Protein AF-A0A3D4P6A0-F1 (afdb_monomer)

Sequence (165 aa):
MKKMASGDFKACIFIQSHLISISEKEIENVTPLEIRNHLDSCPGCALLMQRFARAWKSVPQQEETRPTPSFFPILIKRIEAYEEKNSGWIGILASVWRILRPAALAVIFLGGIFTGNEMGKKGNIPPGPEQSFTDRFLDSFENIPRGSVADFYINRQNSKKEDLE

Structure (mmCIF, N/CA/C/O backbone):
data_AF-A0A3D4P6A0-F1
#
_entry.id   AF-A0A3D4P6A0-F1
#
loop_
_atom_site.group_PDB
_atom_site.id
_atom_site.type_symbol
_atom_site.label_atom_id
_atom_site.label_alt_id
_atom_site.label_comp_id
_atom_site.label_asym_id
_atom_site.label_entity_id
_atom_site.label_seq_id
_atom_site.pdbx_PDB_ins_code
_atom_site.Cartn_x
_atom_site.Cartn_y
_atom_site.Cartn_z
_atom_site.occupancy
_atom_site.B_iso_or_equiv
_atom_site.auth_seq_id
_atom_site.auth_comp_id
_atom_site.auth_asym_id
_atom_site.auth_atom_id
_atom_site.pdbx_PDB_model_num
ATOM 1 N N . MET A 1 1 ? -36.244 0.782 21.441 1.00 39.19 1 MET A N 1
ATOM 2 C CA . MET A 1 1 ? -35.365 1.162 20.309 1.00 39.19 1 MET A CA 1
ATOM 3 C C . MET A 1 1 ? -35.060 2.650 20.435 1.00 39.19 1 MET A C 1
ATOM 5 O O . MET A 1 1 ? -35.975 3.454 20.322 1.00 39.19 1 MET A O 1
ATOM 9 N N . LYS A 1 2 ? -33.827 3.019 20.805 1.00 47.66 2 LYS A N 1
ATOM 10 C CA . LYS A 1 2 ? -33.422 4.419 21.032 1.00 47.66 2 LYS A CA 1
ATOM 11 C C . LYS A 1 2 ? -33.139 5.059 19.665 1.00 47.66 2 LYS A C 1
ATOM 13 O O . LYS A 1 2 ? -32.294 4.548 18.938 1.00 47.66 2 LYS A O 1
ATOM 18 N N . LYS A 1 3 ? -33.869 6.119 19.297 1.00 44.81 3 LYS A N 1
ATOM 19 C CA . LYS A 1 3 ? -33.593 6.915 18.087 1.00 44.81 3 LYS A CA 1
ATOM 20 C C . LYS A 1 3 ? -32.205 7.548 18.241 1.00 44.81 3 LYS A C 1
ATOM 22 O O . LYS A 1 3 ? -32.030 8.390 19.114 1.00 44.81 3 LYS A O 1
ATOM 27 N N . MET A 1 4 ? -31.234 7.106 17.445 1.00 50.56 4 MET A N 1
ATOM 28 C CA . MET A 1 4 ? -29.910 7.731 17.369 1.00 50.56 4 MET A CA 1
ATOM 29 C C . MET A 1 4 ? -30.000 9.004 16.525 1.00 50.56 4 MET A C 1
ATOM 31 O O . MET A 1 4 ? -30.658 9.013 15.482 1.00 50.56 4 MET A O 1
ATOM 35 N N . ALA A 1 5 ? -29.366 10.080 16.988 1.00 57.91 5 ALA A N 1
ATOM 36 C CA . ALA A 1 5 ? -29.237 11.306 16.217 1.00 57.91 5 ALA A CA 1
ATOM 37 C C . ALA A 1 5 ? -28.375 11.044 14.968 1.00 57.91 5 ALA A C 1
ATOM 39 O O . ALA A 1 5 ? -27.455 10.230 14.991 1.00 57.91 5 ALA A O 1
ATOM 40 N N . SER A 1 6 ? -28.663 11.742 13.867 1.00 55.28 6 SER A N 1
ATOM 41 C CA . SER A 1 6 ? -27.999 11.567 12.559 1.00 55.28 6 SER A CA 1
ATOM 42 C C . SER A 1 6 ? -26.456 11.645 12.615 1.00 55.28 6 SER A C 1
ATOM 44 O O . SER A 1 6 ? -25.770 10.963 11.853 1.00 55.28 6 SER A O 1
ATOM 46 N N . GLY A 1 7 ? -25.898 12.416 13.559 1.00 60.62 7 GLY A N 1
ATOM 47 C CA . GLY A 1 7 ? -24.451 12.494 13.807 1.00 60.62 7 GLY A CA 1
ATOM 48 C C . GLY A 1 7 ? -23.849 11.233 14.440 1.00 60.62 7 GLY A C 1
ATOM 49 O O . GLY A 1 7 ? -22.774 10.799 14.027 1.00 60.62 7 GLY A O 1
ATOM 50 N N . ASP A 1 8 ? -24.569 10.586 15.360 1.00 70.06 8 ASP A N 1
ATOM 51 C CA . ASP A 1 8 ? -24.097 9.378 16.051 1.00 70.06 8 ASP A CA 1
ATOM 52 C C . ASP A 1 8 ? -23.982 8.194 15.092 1.00 70.06 8 ASP A C 1
ATOM 54 O O . ASP A 1 8 ? -23.082 7.368 15.215 1.00 70.06 8 ASP A O 1
ATOM 58 N N . PHE A 1 9 ? -24.861 8.132 14.090 1.00 82.44 9 PHE A N 1
ATOM 59 C CA . PHE A 1 9 ? -24.841 7.067 13.093 1.00 82.44 9 PHE A CA 1
ATOM 60 C C . PHE A 1 9 ? -23.583 7.110 12.214 1.00 82.44 9 PHE A C 1
ATOM 62 O O . PHE A 1 9 ? -22.958 6.074 11.983 1.00 82.44 9 PHE A O 1
ATOM 69 N N . LYS A 1 10 ? -23.164 8.303 11.769 1.00 86.12 10 LYS A N 1
ATOM 70 C CA . LYS A 1 10 ? -21.923 8.465 10.991 1.00 86.12 10 LYS A CA 1
ATOM 71 C C . LYS A 1 10 ? -20.691 8.098 11.817 1.00 86.12 10 LYS A C 1
ATOM 73 O O . LYS A 1 10 ? -19.818 7.400 11.311 1.00 86.12 10 LYS A O 1
ATOM 78 N N . ALA A 1 11 ? -20.650 8.508 13.085 1.00 86.81 11 ALA A N 1
ATOM 79 C CA . ALA A 1 11 ? -19.562 8.164 13.997 1.00 86.81 11 ALA A CA 1
ATOM 80 C C . ALA A 1 11 ? -19.496 6.650 14.283 1.00 86.81 11 ALA A C 1
ATOM 82 O O . ALA A 1 11 ? -18.410 6.074 14.284 1.00 86.81 11 ALA A O 1
ATOM 83 N N . CYS A 1 12 ? -20.645 5.977 14.418 1.00 92.06 12 CYS A N 1
ATOM 84 C CA . CYS A 1 12 ? -20.701 4.518 14.532 1.00 92.06 12 CYS A CA 1
ATOM 85 C C . CYS A 1 12 ? -20.104 3.825 13.300 1.00 92.06 12 CYS A C 1
ATOM 87 O O . CYS A 1 12 ? -19.266 2.936 13.446 1.00 92.06 12 CYS A O 1
ATOM 89 N N . ILE A 1 13 ? -20.509 4.233 12.091 1.00 92.50 13 ILE A N 1
ATOM 90 C CA . ILE A 1 13 ? -19.970 3.675 10.839 1.00 92.50 13 ILE A CA 1
ATOM 91 C C . ILE A 1 13 ? -18.463 3.917 10.753 1.00 92.50 13 ILE A C 1
ATOM 93 O O . ILE A 1 13 ? -17.712 3.014 10.380 1.00 92.50 13 ILE A O 1
ATOM 97 N N . PHE A 1 14 ? -18.015 5.118 11.120 1.00 92.44 14 PHE A N 1
ATOM 98 C CA . PHE A 1 14 ? -16.603 5.473 11.108 1.00 92.44 14 PHE A CA 1
ATOM 99 C C . PHE A 1 14 ? -15.783 4.539 12.005 1.00 92.44 14 PHE A C 1
ATOM 101 O O . PHE A 1 14 ? -14.842 3.912 11.526 1.00 92.44 14 PHE A O 1
ATOM 108 N N . ILE A 1 15 ? -16.183 4.359 13.268 1.00 91.88 15 ILE A N 1
ATOM 109 C CA . ILE A 1 15 ? -15.464 3.470 14.193 1.00 91.88 15 ILE A CA 1
ATOM 110 C C . ILE A 1 15 ? -15.466 2.029 13.693 1.00 91.88 15 ILE A C 1
ATOM 112 O O . ILE A 1 15 ? -14.430 1.373 13.725 1.00 91.88 15 ILE A O 1
ATOM 116 N N . GLN A 1 16 ? -16.606 1.536 13.205 1.00 91.94 16 GLN A N 1
ATOM 117 C CA . GLN A 1 16 ? -16.720 0.164 12.705 1.00 91.94 16 GLN A CA 1
ATOM 118 C C . GLN A 1 16 ? -15.817 -0.100 11.495 1.00 91.94 16 GLN A C 1
ATOM 120 O O . GLN A 1 16 ? -15.262 -1.189 11.382 1.00 91.94 16 GLN A O 1
ATOM 125 N N . SER A 1 17 ? -15.652 0.887 10.614 1.00 92.88 17 SER A N 1
ATOM 126 C CA . SER A 1 17 ? -14.799 0.776 9.424 1.00 92.88 17 SER A CA 1
ATOM 127 C C . SER A 1 17 ? -13.311 1.007 9.703 1.00 92.88 17 SER A C 1
ATOM 129 O O . SER A 1 17 ? -12.485 0.529 8.934 1.00 92.88 17 SER A O 1
ATOM 131 N N . HIS A 1 18 ? -12.959 1.678 10.805 1.00 93.12 18 HIS A N 1
ATOM 132 C CA . HIS A 1 18 ? -11.581 2.092 11.103 1.00 93.12 18 HIS A CA 1
ATOM 133 C C . HIS A 1 18 ? -11.006 1.465 12.384 1.00 93.12 18 HIS A C 1
ATOM 135 O O . HIS A 1 18 ? -10.077 2.012 12.970 1.00 93.12 18 HIS A O 1
ATOM 141 N N . LEU A 1 19 ? -11.509 0.310 12.837 1.00 92.12 19 LEU A N 1
ATOM 142 C CA . LEU A 1 19 ? -11.050 -0.336 14.081 1.00 92.12 19 LEU A CA 1
ATOM 143 C C . LEU A 1 19 ? -9.523 -0.532 14.151 1.00 92.12 19 LEU A C 1
ATOM 145 O O . LEU A 1 19 ? -8.923 -0.255 15.191 1.00 92.12 19 LEU A O 1
ATOM 149 N N . ILE A 1 20 ? -8.905 -0.975 13.049 1.00 92.12 20 ILE A N 1
ATOM 150 C CA . ILE A 1 20 ? -7.454 -1.208 12.963 1.00 92.12 20 ILE A CA 1
ATOM 151 C C . ILE A 1 20 ? -6.706 0.123 13.073 1.00 92.12 20 ILE A C 1
ATOM 153 O O . ILE A 1 20 ? -5.910 0.292 13.993 1.00 92.12 20 ILE A O 1
ATOM 157 N N . SER A 1 21 ? -7.047 1.104 12.235 1.00 91.25 21 SER A N 1
ATOM 158 C CA . SER A 1 21 ? -6.416 2.430 12.244 1.00 91.25 21 SER A CA 1
ATOM 159 C C . SER A 1 21 ? -6.561 3.142 13.593 1.00 91.25 21 SER A C 1
ATOM 161 O O . SER A 1 21 ? -5.621 3.781 14.059 1.00 91.25 21 SER A O 1
ATOM 163 N N . ILE A 1 22 ? -7.706 2.986 14.277 1.00 91.00 22 ILE A N 1
ATOM 164 C CA . ILE A 1 22 ? -7.898 3.494 15.646 1.00 91.00 22 ILE A CA 1
ATOM 165 C C . ILE A 1 22 ? -6.916 2.806 16.605 1.00 91.00 22 ILE A C 1
ATOM 167 O O . ILE A 1 22 ? 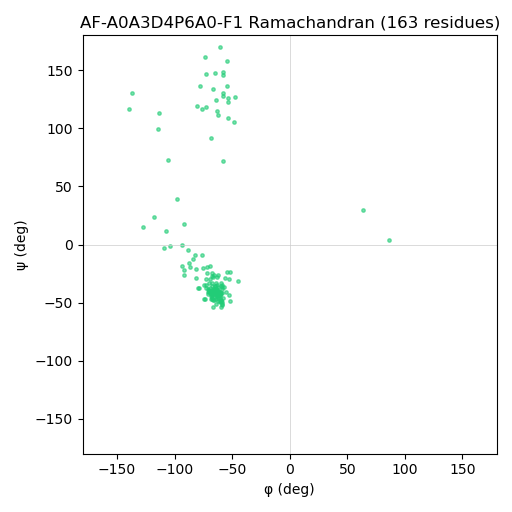-6.327 3.464 17.463 1.00 91.00 22 ILE A O 1
ATOM 171 N N . SER A 1 23 ? -6.743 1.487 16.487 1.00 88.00 23 SER A N 1
ATOM 172 C CA . SER A 1 23 ? -5.864 0.713 17.369 1.00 88.00 23 SER A CA 1
ATOM 173 C C . SER A 1 23 ? -4.374 0.986 17.149 1.00 88.00 23 SER A C 1
ATOM 175 O O . SER A 1 23 ? -3.616 1.006 18.119 1.00 88.00 23 SER A O 1
ATOM 177 N N . GLU A 1 24 ? -3.980 1.266 15.907 1.00 88.94 24 GLU A N 1
ATOM 178 C CA . GLU A 1 24 ? -2.605 1.583 15.500 1.00 88.94 24 GLU A CA 1
ATOM 179 C C . GLU A 1 24 ? -2.287 3.084 15.616 1.00 88.94 24 GLU A C 1
ATOM 181 O O . GLU A 1 24 ? -1.132 3.481 15.508 1.00 88.94 24 GLU A O 1
ATOM 186 N N . LYS A 1 25 ? -3.289 3.910 15.959 1.00 86.06 25 LYS A N 1
ATOM 187 C CA . LYS A 1 25 ? -3.203 5.377 16.095 1.00 86.06 25 LYS A CA 1
ATOM 188 C C . LYS A 1 25 ? -2.868 6.106 14.784 1.00 86.06 25 LYS A C 1
ATOM 190 O O . LYS A 1 25 ? -2.305 7.196 14.820 1.00 86.06 25 LYS A O 1
ATOM 195 N N . GLU A 1 26 ? -3.275 5.553 13.646 1.00 84.81 26 GLU A N 1
ATOM 196 C CA . GLU A 1 26 ? -2.991 6.080 12.301 1.00 84.81 26 GLU A CA 1
ATOM 197 C C . GLU A 1 26 ? -4.149 6.914 11.717 1.00 84.81 26 GLU A C 1
ATOM 199 O O . GLU A 1 26 ? -4.483 6.807 10.540 1.00 84.81 26 GLU A O 1
ATOM 204 N N . ILE A 1 27 ? -4.822 7.735 12.530 1.00 82.31 27 ILE A N 1
ATOM 205 C CA . ILE A 1 27 ? -5.960 8.544 12.057 1.00 82.31 27 ILE A CA 1
ATOM 206 C C . ILE A 1 27 ? -5.609 10.023 12.099 1.00 82.31 27 ILE A C 1
ATOM 208 O O . ILE A 1 27 ? -5.473 10.609 13.168 1.00 82.31 27 ILE A O 1
ATOM 212 N N . GLU A 1 28 ? -5.525 10.629 10.918 1.00 78.81 28 GLU A N 1
ATOM 213 C CA . GLU A 1 28 ? -5.164 12.041 10.750 1.00 78.81 28 GLU A CA 1
ATOM 214 C C . GLU A 1 28 ? -6.348 12.995 10.974 1.00 78.81 28 GLU A C 1
ATOM 216 O O . GLU A 1 28 ? -6.169 14.127 11.411 1.00 78.81 28 GLU A O 1
ATOM 221 N N . ASN A 1 29 ? -7.574 12.533 10.704 1.00 79.81 29 ASN A N 1
ATOM 222 C CA . ASN A 1 29 ? -8.743 13.409 10.552 1.00 79.81 29 ASN A CA 1
ATOM 223 C C . ASN A 1 29 ? -9.707 13.426 11.750 1.00 79.81 29 ASN A C 1
ATOM 225 O O . ASN A 1 29 ? -10.720 14.119 11.695 1.00 79.81 29 ASN A O 1
ATOM 229 N N . VAL A 1 30 ? -9.442 12.653 12.807 1.00 83.31 30 VAL A N 1
ATOM 230 C CA . VAL A 1 30 ? -10.320 12.555 13.986 1.00 83.31 30 VAL A CA 1
ATOM 231 C C . VAL A 1 30 ? -9.473 12.575 15.244 1.00 83.31 30 VAL A C 1
ATOM 233 O O . VAL A 1 30 ? -8.512 11.815 15.371 1.00 83.31 30 VAL A O 1
ATOM 236 N N . THR A 1 31 ? -9.837 13.428 16.199 1.00 86.50 31 THR A N 1
ATOM 237 C CA . THR A 1 31 ? -9.080 13.522 17.444 1.00 86.50 31 THR A CA 1
ATOM 238 C C . THR A 1 31 ? -9.322 12.291 18.333 1.00 86.50 31 THR A C 1
ATOM 240 O O . THR A 1 31 ? -10.438 11.762 18.394 1.00 86.50 31 THR A O 1
ATOM 243 N N . PRO A 1 32 ? -8.320 11.838 19.110 1.00 87.50 32 PRO A N 1
ATOM 244 C CA . PRO A 1 32 ? -8.508 10.750 20.075 1.00 87.50 32 PRO A CA 1
ATOM 245 C C . PRO A 1 32 ? -9.625 11.032 21.092 1.00 87.50 32 PRO A C 1
ATOM 247 O O . PRO A 1 32 ? -10.264 10.107 21.597 1.00 87.50 32 PRO A O 1
ATOM 250 N N . LEU A 1 33 ? -9.864 12.314 21.390 1.00 89.75 33 LEU A N 1
ATOM 251 C CA . LEU A 1 33 ? -10.917 12.757 22.296 1.00 89.75 33 LEU A CA 1
ATOM 252 C C . LEU A 1 33 ? -12.313 12.513 21.711 1.00 89.75 33 LEU A C 1
ATOM 254 O O . LEU A 1 33 ? -13.185 12.029 22.423 1.00 89.75 33 LEU A O 1
ATOM 258 N N . GLU A 1 34 ? -12.525 12.789 20.424 1.00 89.31 34 GLU A N 1
ATOM 259 C CA . GLU A 1 34 ? -13.800 12.523 19.744 1.00 89.31 34 GLU A CA 1
ATOM 260 C C . GLU A 1 34 ? -14.136 11.033 19.720 1.00 89.31 34 GLU A C 1
ATOM 262 O O . GLU A 1 34 ? -15.267 10.648 20.024 1.00 89.31 34 GLU A O 1
ATOM 267 N N . ILE A 1 35 ? -13.140 10.189 19.436 1.00 90.62 35 ILE A N 1
ATOM 268 C CA . ILE A 1 35 ? -13.302 8.731 19.479 1.00 90.62 35 ILE A CA 1
ATOM 269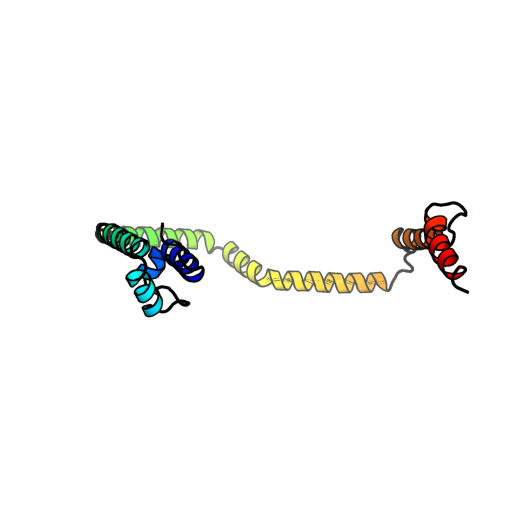 C C . ILE A 1 35 ? -13.703 8.305 20.891 1.00 90.62 35 ILE A C 1
ATOM 271 O O . ILE A 1 35 ? -14.670 7.564 21.059 1.00 90.62 35 ILE A O 1
ATOM 275 N N . ARG A 1 36 ? -13.006 8.805 21.918 1.00 90.62 36 ARG A N 1
ATOM 276 C CA . ARG A 1 36 ? -13.309 8.485 23.317 1.00 90.62 36 ARG A CA 1
ATOM 277 C C . ARG A 1 36 ? -14.717 8.924 23.714 1.00 90.62 36 ARG A C 1
ATOM 279 O O . ARG A 1 36 ? -15.468 8.110 24.238 1.00 90.62 36 ARG A O 1
ATOM 286 N N . ASN A 1 37 ? -15.100 10.153 23.381 1.00 91.94 37 ASN A N 1
ATOM 287 C CA . ASN A 1 37 ? -16.433 10.684 23.662 1.00 91.94 37 ASN A CA 1
ATOM 288 C C . ASN A 1 37 ? -17.536 9.838 23.009 1.00 91.94 37 ASN A C 1
ATOM 290 O O . ASN A 1 37 ? -18.583 9.615 23.616 1.00 91.94 37 ASN A O 1
ATOM 294 N N . HIS A 1 38 ? -17.311 9.339 21.789 1.00 92.38 38 HIS A N 1
ATOM 295 C CA . HIS A 1 38 ? -18.260 8.441 21.138 1.00 92.38 38 HIS A CA 1
ATOM 296 C C . HIS A 1 38 ? -18.295 7.051 21.785 1.00 92.38 38 HIS A C 1
ATOM 298 O O . HIS A 1 38 ? -19.368 6.475 21.938 1.00 92.38 38 HIS A O 1
ATOM 304 N N . LEU A 1 39 ? -17.151 6.483 22.169 1.00 92.12 39 LEU A N 1
ATOM 305 C CA . LEU A 1 39 ? -17.121 5.187 22.856 1.00 92.12 39 LEU A CA 1
ATOM 306 C C . LEU A 1 39 ? -17.806 5.260 24.230 1.00 92.12 39 LEU A C 1
ATOM 308 O O . LEU A 1 39 ? -18.509 4.324 24.601 1.00 92.12 39 LEU A O 1
ATOM 312 N N . ASP A 1 40 ? -17.678 6.381 24.940 1.00 92.94 40 ASP A N 1
ATOM 313 C CA . ASP A 1 40 ? -18.355 6.608 26.221 1.00 92.94 40 ASP A CA 1
ATOM 314 C C . ASP A 1 40 ? -19.881 6.769 26.051 1.00 92.94 40 ASP A C 1
ATOM 316 O O . ASP A 1 40 ? -20.652 6.393 26.937 1.00 92.94 40 ASP A O 1
ATOM 320 N N . SER A 1 41 ? -20.345 7.282 24.904 1.00 91.50 41 SER A N 1
ATOM 321 C CA . SER A 1 41 ? -21.774 7.487 24.619 1.00 91.50 41 SER A CA 1
ATOM 322 C C . SER A 1 41 ? -22.454 6.304 23.912 1.00 91.50 41 SER A C 1
ATOM 324 O O . SER A 1 41 ? -23.664 6.101 24.067 1.00 91.50 41 SER A O 1
ATOM 326 N N . CYS A 1 42 ? -21.701 5.493 23.160 1.00 93.50 42 CYS A N 1
ATOM 327 C CA . CYS A 1 42 ? -22.207 4.390 22.348 1.00 93.50 42 CYS A CA 1
ATOM 328 C C . CYS A 1 42 ? -21.717 3.021 22.865 1.00 93.50 42 CYS A C 1
ATOM 330 O O . CYS A 1 42 ? -20.630 2.557 22.497 1.00 93.50 42 CYS A O 1
ATOM 332 N N . PRO A 1 43 ? -22.548 2.284 23.632 1.00 91.88 43 PRO A N 1
ATOM 333 C CA . PRO A 1 43 ? -22.144 1.000 24.206 1.00 91.88 43 PRO A CA 1
ATOM 334 C C . PRO A 1 43 ? -21.880 -0.087 23.151 1.00 91.88 43 PRO A C 1
ATOM 336 O O . PRO A 1 43 ? -21.097 -1.003 23.394 1.00 91.88 43 PRO A O 1
ATOM 339 N N . GLY A 1 44 ? -22.503 0.005 21.970 1.00 93.56 44 GLY A N 1
ATOM 340 C CA . GLY A 1 44 ? -22.265 -0.933 20.868 1.00 93.56 44 GLY A CA 1
ATOM 341 C C . GLY A 1 44 ? -20.850 -0.811 20.298 1.00 93.56 44 GLY A C 1
ATOM 342 O O . GLY A 1 44 ? -20.150 -1.816 20.166 1.00 93.56 44 GLY A O 1
ATOM 343 N N . CYS A 1 45 ? -20.408 0.419 20.024 1.00 93.75 45 CYS A N 1
ATOM 344 C CA . CYS A 1 45 ? -19.050 0.701 19.558 1.00 93.75 45 CYS A CA 1
ATOM 345 C C . CYS A 1 45 ? -18.009 0.383 20.640 1.00 93.75 45 CYS A C 1
ATOM 347 O O . CYS A 1 45 ? -16.976 -0.206 20.329 1.00 93.75 45 CYS A O 1
ATOM 349 N N . ALA A 1 46 ? -18.306 0.676 21.912 1.00 93.75 46 ALA A N 1
ATOM 350 C CA . ALA A 1 46 ? -17.442 0.317 23.036 1.00 93.75 46 ALA A CA 1
ATOM 351 C C . ALA A 1 46 ? -17.215 -1.198 23.139 1.00 93.75 46 ALA A C 1
ATOM 353 O O . ALA A 1 46 ? -16.074 -1.659 23.217 1.00 93.75 46 ALA A O 1
ATOM 354 N N . LEU A 1 47 ? -18.292 -1.988 23.082 1.00 95.50 47 LEU A N 1
ATOM 355 C CA . LEU A 1 47 ? -18.207 -3.446 23.139 1.00 95.50 47 LEU A CA 1
ATOM 356 C C . LEU A 1 47 ? -17.443 -4.017 21.939 1.00 95.50 47 LEU A C 1
ATOM 358 O O . LEU A 1 47 ? -16.639 -4.937 22.100 1.00 95.50 47 LEU A O 1
ATOM 362 N N . LEU A 1 48 ? -17.682 -3.478 20.742 1.00 94.75 48 LEU A N 1
ATOM 363 C CA . LEU A 1 48 ? -16.971 -3.883 19.533 1.00 94.75 48 LEU A CA 1
ATOM 364 C C . LEU A 1 48 ? -15.468 -3.625 19.665 1.00 94.75 48 LEU A C 1
ATOM 366 O O . LEU A 1 48 ? -14.677 -4.543 19.452 1.00 94.75 48 LEU A O 1
ATOM 370 N N . MET A 1 49 ? -15.081 -2.418 20.085 1.00 93.62 49 MET A N 1
ATOM 371 C CA . MET A 1 49 ? -13.678 -2.046 20.263 1.00 93.62 49 MET A CA 1
ATOM 372 C C . MET A 1 49 ? -13.000 -2.906 21.334 1.00 93.62 49 MET A C 1
ATOM 374 O O . MET A 1 49 ? -11.870 -3.354 21.154 1.00 93.62 49 MET A O 1
ATOM 378 N N . GLN A 1 50 ? -13.701 -3.218 22.426 1.00 93.88 50 GLN A N 1
ATOM 379 C CA . GLN A 1 50 ? -13.191 -4.110 23.467 1.00 93.88 50 GLN A CA 1
ATOM 380 C C . GLN A 1 50 ? -12.952 -5.535 22.943 1.00 93.88 50 GLN A C 1
ATOM 382 O O . GLN A 1 50 ? -11.922 -6.143 23.245 1.00 93.88 50 GLN A O 1
ATOM 387 N N . ARG A 1 51 ? -13.894 -6.083 22.162 1.00 94.62 51 ARG A N 1
ATOM 388 C CA . ARG A 1 51 ? -13.760 -7.413 21.543 1.00 94.62 51 ARG A CA 1
ATOM 389 C C . ARG A 1 51 ? -12.608 -7.444 20.548 1.00 94.62 51 ARG A C 1
ATOM 391 O O . ARG A 1 51 ? -11.804 -8.371 20.599 1.00 94.62 51 ARG A O 1
ATOM 398 N N . PHE A 1 52 ? -12.507 -6.418 19.708 1.00 94.19 52 PHE A N 1
ATOM 399 C CA . PHE A 1 52 ? -11.405 -6.254 18.771 1.00 94.19 52 PHE A CA 1
ATOM 400 C C . PHE A 1 52 ? -10.061 -6.197 19.505 1.00 94.19 52 PHE A C 1
ATOM 402 O O . PHE A 1 52 ? -9.183 -7.003 19.223 1.00 94.19 52 PHE A O 1
ATOM 409 N N . ALA A 1 53 ? -9.924 -5.343 20.524 1.00 90.25 53 ALA A N 1
ATOM 410 C CA . ALA A 1 53 ? -8.691 -5.218 21.302 1.00 90.25 53 ALA A CA 1
ATOM 411 C C . ALA A 1 53 ? -8.276 -6.534 21.980 1.00 90.25 53 ALA A C 1
ATOM 413 O O . ALA A 1 53 ? -7.086 -6.826 22.091 1.00 90.25 53 ALA A O 1
ATOM 414 N N . ARG A 1 54 ? -9.241 -7.347 22.430 1.00 91.38 54 ARG A N 1
ATOM 415 C CA . ARG A 1 54 ? -8.964 -8.681 22.977 1.00 91.38 54 ARG A CA 1
ATOM 416 C C . ARG A 1 54 ? -8.456 -9.638 21.899 1.00 91.38 54 ARG A C 1
ATOM 418 O O . ARG A 1 54 ? -7.466 -10.317 22.140 1.00 91.38 54 ARG A O 1
ATOM 425 N N . ALA A 1 55 ? -9.113 -9.680 20.742 1.00 90.81 55 ALA A N 1
ATOM 426 C CA . ALA A 1 55 ? -8.698 -10.522 19.623 1.00 90.81 55 ALA A CA 1
ATOM 427 C C . ALA A 1 55 ? -7.303 -10.125 19.112 1.00 90.81 55 ALA A C 1
ATOM 429 O O . ALA A 1 55 ? -6.440 -10.982 18.951 1.00 90.81 55 ALA A O 1
ATOM 430 N N . TRP A 1 56 ? -7.051 -8.823 18.973 1.00 88.19 56 TRP A N 1
ATOM 431 C CA . TRP A 1 56 ? -5.771 -8.279 18.524 1.00 88.19 56 TRP A CA 1
ATOM 432 C C . TRP A 1 56 ? -4.617 -8.659 19.457 1.00 88.19 56 TRP A C 1
ATOM 434 O O . TRP A 1 56 ? -3.576 -9.119 19.008 1.00 88.19 56 TRP A O 1
ATOM 444 N N . LYS A 1 57 ? -4.829 -8.561 20.776 1.00 84.06 57 LYS A N 1
ATOM 445 C CA . LYS A 1 57 ? -3.838 -8.978 21.784 1.00 84.06 57 LYS A CA 1
ATOM 446 C C . LYS A 1 57 ? -3.669 -10.493 21.904 1.00 84.06 57 LYS A C 1
ATOM 448 O O . LYS A 1 57 ? -2.682 -10.936 22.477 1.00 84.06 57 LYS A O 1
ATOM 453 N N . SER A 1 58 ? -4.644 -11.274 21.440 1.00 84.50 58 SER A N 1
ATOM 454 C CA . SER A 1 58 ? -4.588 -12.739 21.490 1.00 84.50 58 SER A CA 1
ATOM 455 C C . SER A 1 58 ? -3.794 -13.353 20.342 1.00 84.50 58 SER A C 1
ATOM 457 O O . SER A 1 58 ? -3.527 -14.552 20.380 1.00 84.50 58 SER A O 1
ATOM 459 N N . VAL A 1 59 ? -3.411 -12.549 19.341 1.00 80.94 59 VAL A N 1
ATOM 460 C CA . VAL A 1 59 ? -2.476 -12.988 18.308 1.00 80.94 59 VAL A CA 1
ATOM 461 C C . VAL A 1 59 ? -1.150 -13.283 19.010 1.00 80.94 59 VAL A C 1
ATOM 463 O O . VAL A 1 59 ? -0.569 -12.364 19.595 1.00 80.94 59 VAL A O 1
ATOM 466 N N . PRO A 1 60 ? -0.687 -14.547 19.024 1.00 75.62 60 PRO A N 1
ATOM 467 C CA . PRO A 1 60 ? 0.593 -14.870 19.625 1.00 75.62 60 PRO A CA 1
ATOM 468 C C . PRO A 1 60 ? 1.644 -14.031 18.913 1.00 75.62 60 PRO A C 1
ATOM 470 O O . PRO A 1 60 ? 1.692 -14.014 17.681 1.00 75.62 60 PRO A O 1
ATOM 473 N N . GLN A 1 61 ? 2.447 -13.306 19.691 1.00 69.94 61 GLN A N 1
ATOM 474 C CA . GLN A 1 61 ? 3.620 -12.627 19.170 1.00 69.94 61 GLN A CA 1
ATOM 475 C C . GLN A 1 61 ? 4.422 -13.701 18.440 1.00 69.94 61 GLN A C 1
ATOM 477 O O . GLN A 1 61 ? 4.885 -14.647 19.078 1.00 69.94 61 GLN A O 1
ATOM 482 N N . GLN A 1 62 ? 4.457 -13.631 17.104 1.00 69.12 62 GLN A N 1
ATOM 483 C CA . GLN A 1 62 ? 5.227 -14.587 16.324 1.00 69.12 62 GLN A CA 1
ATOM 484 C C . GLN A 1 62 ? 6.635 -14.549 16.898 1.00 69.12 62 GLN A C 1
ATOM 486 O O . GLN A 1 62 ? 7.227 -13.471 16.998 1.00 69.12 62 GLN A O 1
ATOM 491 N N . GLU A 1 63 ? 7.126 -15.708 17.345 1.00 70.94 63 GLU A N 1
ATOM 492 C CA . GLU A 1 63 ? 8.537 -15.852 17.671 1.00 70.94 63 GLU A CA 1
ATOM 493 C C . GLU A 1 63 ? 9.305 -15.256 16.502 1.00 70.94 63 GLU A C 1
ATOM 495 O O . GLU A 1 63 ? 9.005 -15.590 15.352 1.00 70.94 63 GLU A O 1
ATOM 500 N N . GLU A 1 64 ? 10.214 -14.319 16.789 1.00 72.50 64 GLU A N 1
ATOM 501 C CA . GLU A 1 64 ? 11.064 -13.720 15.769 1.00 72.50 64 GLU A CA 1
ATOM 502 C C . GLU A 1 64 ? 11.651 -14.859 14.946 1.00 72.50 64 GLU A C 1
ATOM 504 O O . GLU A 1 64 ? 12.521 -15.600 15.414 1.00 72.50 64 GLU A O 1
ATOM 509 N N . THR A 1 65 ? 11.132 -15.038 13.731 1.00 75.62 65 THR A N 1
ATOM 510 C CA . THR A 1 65 ? 11.600 -16.073 12.827 1.00 75.62 65 THR A CA 1
ATOM 511 C C . THR A 1 65 ? 12.997 -15.660 12.425 1.00 75.62 65 THR A C 1
ATOM 513 O O . THR A 1 65 ? 13.185 -14.871 11.497 1.00 75.62 65 THR A O 1
ATOM 516 N N . ARG A 1 66 ? 13.990 -16.133 13.179 1.00 82.00 66 ARG A N 1
ATOM 517 C CA . ARG A 1 66 ? 15.382 -15.876 12.858 1.00 82.00 66 ARG A CA 1
ATOM 518 C C . ARG A 1 66 ? 15.656 -16.558 11.525 1.00 82.00 66 ARG A C 1
ATOM 520 O O . ARG A 1 66 ? 15.410 -17.762 11.403 1.00 82.00 66 ARG A O 1
ATOM 527 N N . PRO A 1 67 ? 16.136 -15.815 10.519 1.00 83.50 67 PRO A N 1
ATOM 528 C CA . PRO A 1 67 ? 16.525 -16.435 9.269 1.00 83.50 67 PRO A CA 1
ATOM 529 C C . PRO A 1 67 ? 17.598 -17.488 9.557 1.00 83.50 67 PRO A C 1
ATOM 531 O O . PRO A 1 67 ? 18.419 -17.329 10.467 1.00 83.50 67 PRO A O 1
ATOM 534 N N . THR A 1 68 ? 17.599 -18.577 8.789 1.00 88.12 68 THR A N 1
ATOM 535 C CA . THR A 1 68 ? 18.665 -19.574 8.905 1.00 88.12 68 THR A CA 1
ATOM 536 C C . THR A 1 68 ? 20.017 -18.899 8.641 1.00 88.12 68 THR A C 1
ATOM 538 O O . THR A 1 68 ? 20.088 -17.984 7.817 1.00 88.12 68 THR A O 1
ATOM 541 N N . PRO A 1 69 ? 21.123 -19.350 9.262 1.00 88.81 69 PRO A N 1
ATOM 542 C CA . PRO A 1 69 ? 22.449 -18.769 9.017 1.00 88.81 69 PRO A CA 1
ATOM 543 C C . PRO A 1 69 ? 22.856 -18.751 7.532 1.00 88.81 69 PRO A C 1
ATOM 545 O O . PRO A 1 69 ? 23.661 -17.929 7.106 1.00 88.81 69 PRO A O 1
ATOM 548 N N . SER A 1 70 ? 22.273 -19.644 6.727 1.00 91.81 70 SER A N 1
ATOM 549 C CA . SER A 1 70 ? 22.477 -19.750 5.282 1.00 91.81 70 SER A CA 1
ATOM 550 C C . SER A 1 70 ? 21.604 -18.818 4.435 1.00 91.81 70 SER A C 1
ATOM 552 O O . SER A 1 70 ? 21.885 -18.663 3.248 1.00 91.81 70 SER A O 1
ATOM 554 N N . PHE A 1 71 ? 20.572 -18.188 5.002 1.00 93.06 71 PHE A N 1
ATOM 555 C CA . PHE A 1 71 ? 19.617 -17.368 4.256 1.00 93.06 71 PHE A CA 1
ATOM 556 C C . PHE A 1 71 ? 20.300 -16.205 3.534 1.00 93.06 71 PHE A C 1
ATOM 558 O O . PHE A 1 71 ? 20.178 -16.083 2.318 1.00 93.06 71 PHE A O 1
ATOM 565 N N . PHE A 1 72 ? 21.064 -15.386 4.263 1.00 93.25 72 PHE A N 1
ATOM 566 C CA . PHE A 1 72 ? 21.751 -14.232 3.682 1.00 93.25 72 PHE A CA 1
ATOM 567 C C . PHE A 1 72 ? 22.803 -14.635 2.638 1.00 93.25 72 PHE A C 1
ATOM 569 O O . PHE A 1 72 ? 22.754 -14.089 1.538 1.00 93.25 72 PHE A O 1
ATOM 576 N N . PRO A 1 73 ? 23.684 -15.626 2.887 1.00 93.00 73 PRO A N 1
ATOM 577 C CA . PRO A 1 73 ? 24.597 -16.119 1.855 1.00 93.00 73 PRO A CA 1
ATOM 578 C C . PRO A 1 73 ? 23.897 -16.593 0.572 1.00 93.00 73 PRO A C 1
ATOM 580 O O . PRO A 1 73 ? 24.377 -16.323 -0.527 1.00 93.00 73 PRO A O 1
ATOM 583 N N . ILE A 1 74 ? 22.760 -17.290 0.686 1.00 94.00 74 ILE A N 1
ATOM 584 C CA . ILE A 1 74 ? 21.980 -17.752 -0.474 1.00 94.00 74 ILE A CA 1
ATOM 585 C C . ILE A 1 74 ? 21.318 -16.571 -1.194 1.00 94.00 74 ILE A C 1
ATOM 587 O O . ILE A 1 74 ? 21.305 -16.532 -2.425 1.00 94.00 74 ILE A O 1
ATOM 591 N N . LEU A 1 75 ? 20.780 -15.612 -0.440 1.00 94.38 75 LEU A N 1
ATOM 592 C CA . LEU A 1 75 ? 20.141 -14.418 -0.980 1.00 94.38 75 LEU A CA 1
ATOM 593 C C . LEU A 1 75 ? 21.136 -13.573 -1.778 1.00 94.38 75 LEU A C 1
ATOM 595 O O . LEU A 1 75 ? 20.846 -13.232 -2.921 1.00 94.38 75 LEU A O 1
ATOM 599 N N . ILE A 1 76 ? 22.314 -13.303 -1.212 1.00 93.69 76 ILE A N 1
ATOM 600 C CA . ILE A 1 76 ? 23.375 -12.537 -1.876 1.00 93.69 76 ILE A CA 1
ATOM 601 C C . ILE A 1 76 ? 23.817 -13.234 -3.161 1.00 93.69 76 ILE A C 1
ATOM 603 O O . ILE A 1 76 ? 23.774 -12.616 -4.218 1.00 93.69 76 ILE A O 1
ATOM 607 N N . LYS A 1 77 ? 24.090 -14.545 -3.124 1.00 92.94 77 LYS A N 1
ATOM 608 C CA . LYS A 1 77 ? 24.428 -15.308 -4.338 1.00 92.94 77 LYS A CA 1
ATOM 609 C C . LYS A 1 77 ? 23.350 -15.234 -5.417 1.00 92.94 77 LYS A C 1
ATOM 611 O O . LYS A 1 77 ? 23.661 -15.222 -6.604 1.00 92.94 77 LYS A O 1
ATOM 616 N N . ARG A 1 78 ? 22.070 -15.218 -5.028 1.00 90.56 78 ARG A N 1
ATOM 617 C CA . ARG A 1 78 ? 20.958 -15.088 -5.979 1.00 90.56 78 ARG A CA 1
ATOM 618 C C . ARG A 1 78 ? 20.898 -13.686 -6.589 1.00 90.56 78 ARG A C 1
ATOM 620 O O . ARG A 1 78 ? 20.596 -13.584 -7.775 1.00 90.56 78 ARG A O 1
ATOM 627 N N . ILE A 1 79 ? 21.164 -12.644 -5.803 1.00 89.75 79 ILE A N 1
ATOM 628 C CA . ILE A 1 79 ? 21.238 -11.259 -6.286 1.00 89.75 79 ILE A CA 1
ATOM 629 C C . ILE A 1 79 ? 22.407 -11.122 -7.263 1.00 89.75 79 ILE A C 1
ATOM 631 O O . ILE A 1 79 ? 22.186 -10.720 -8.399 1.00 89.75 79 ILE A O 1
ATOM 635 N N . GLU A 1 80 ? 23.602 -11.567 -6.877 1.00 88.56 80 GLU A N 1
ATOM 636 C CA . GLU A 1 80 ? 24.806 -11.527 -7.717 1.00 88.56 80 GLU A CA 1
ATOM 637 C C . GLU A 1 80 ? 24.608 -12.283 -9.036 1.00 88.56 80 GLU A C 1
ATOM 639 O O . GLU A 1 80 ? 24.884 -11.739 -10.097 1.00 88.56 80 GLU A O 1
ATOM 644 N N . ALA A 1 81 ? 24.043 -13.495 -9.009 1.00 85.94 81 ALA A N 1
ATOM 645 C CA . ALA A 1 81 ? 23.770 -14.260 -10.229 1.00 85.94 81 ALA A CA 1
ATOM 646 C C . ALA A 1 81 ? 22.736 -13.581 -11.147 1.00 85.94 81 ALA A C 1
ATOM 648 O O . ALA A 1 81 ? 22.795 -13.708 -12.373 1.00 85.94 81 ALA A O 1
ATOM 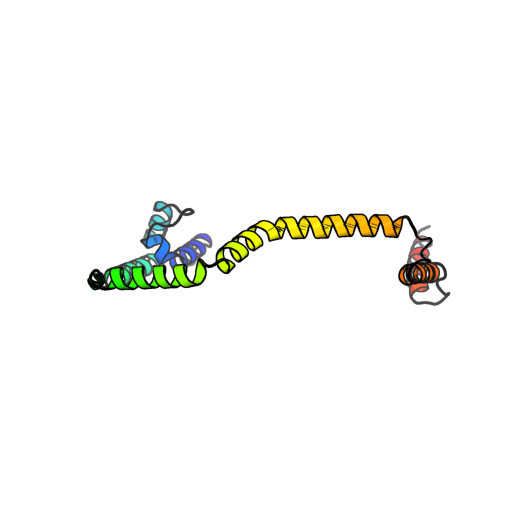649 N N . TYR A 1 82 ? 21.760 -12.877 -10.567 1.00 82.12 82 TYR A N 1
ATOM 650 C CA . TYR A 1 82 ? 20.786 -12.104 -11.332 1.00 82.12 82 TYR A CA 1
ATOM 651 C C . TYR A 1 82 ? 21.429 -10.863 -11.956 1.00 82.12 82 TYR A C 1
ATOM 653 O O . TYR A 1 82 ? 21.183 -10.562 -13.124 1.00 82.12 82 TYR A O 1
ATOM 661 N N . GLU A 1 83 ? 22.275 -10.170 -11.199 1.00 79.06 83 GLU A N 1
ATOM 662 C CA . GLU A 1 83 ? 23.014 -9.003 -11.664 1.00 79.06 83 GLU A CA 1
ATOM 663 C C . GLU A 1 83 ? 24.048 -9.378 -12.720 1.00 79.06 83 GLU A C 1
ATOM 665 O O . GLU A 1 83 ? 24.080 -8.727 -13.750 1.00 79.06 83 GLU A O 1
ATOM 670 N N . GLU A 1 84 ? 24.812 -10.456 -12.557 1.00 78.50 84 GLU A N 1
ATOM 671 C CA . GLU A 1 84 ? 25.780 -10.948 -13.545 1.00 78.50 84 GLU A CA 1
ATOM 672 C C . GLU A 1 84 ? 25.102 -11.340 -14.865 1.00 78.50 84 GLU A C 1
ATOM 674 O O . GLU A 1 84 ? 25.551 -10.974 -15.952 1.00 78.50 84 GLU A O 1
ATOM 679 N N . LYS A 1 85 ? 23.945 -12.010 -14.789 1.00 72.00 85 LYS A N 1
ATOM 680 C CA . LYS A 1 85 ? 23.133 -12.323 -15.972 1.00 72.00 85 LYS A CA 1
ATOM 681 C C . LYS A 1 85 ? 22.618 -11.063 -16.677 1.00 72.00 85 LYS A C 1
ATOM 683 O O . LYS A 1 85 ? 22.370 -11.095 -17.882 1.00 72.00 85 LYS A O 1
ATOM 688 N N . ASN A 1 86 ? 22.435 -9.972 -15.938 1.00 64.44 86 ASN A N 1
ATOM 689 C CA . ASN A 1 86 ? 21.814 -8.745 -16.422 1.00 64.44 86 ASN A CA 1
ATOM 690 C C . ASN A 1 86 ? 22.804 -7.573 -16.597 1.00 64.44 86 ASN A C 1
ATOM 692 O O . ASN A 1 86 ? 22.397 -6.518 -17.074 1.00 64.44 86 ASN A O 1
ATOM 696 N N . SER A 1 87 ? 24.085 -7.739 -16.255 1.00 59.94 87 SER A N 1
ATOM 697 C CA . SER A 1 87 ? 25.141 -6.713 -16.308 1.00 59.94 87 SER A CA 1
ATOM 698 C C . SER A 1 87 ? 25.944 -6.728 -17.609 1.00 59.94 87 SER A C 1
ATOM 700 O O . SER A 1 87 ? 26.816 -5.885 -17.81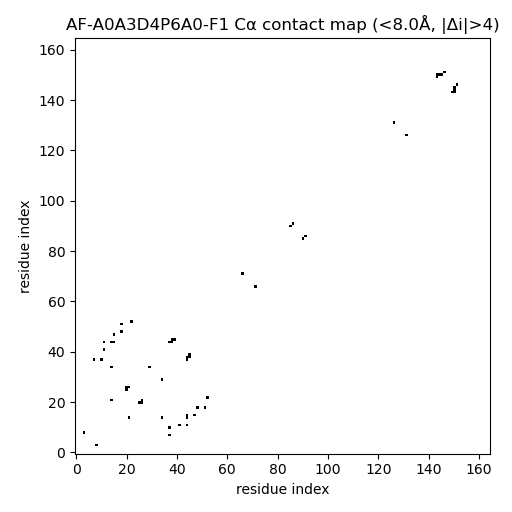5 1.00 59.94 87 SER A O 1
ATOM 702 N N . GLY A 1 88 ? 25.620 -7.637 -18.533 1.00 65.81 88 GLY A N 1
ATOM 703 C CA . GLY A 1 88 ? 26.128 -7.578 -19.901 1.00 65.81 88 GLY A CA 1
ATOM 704 C C . GLY A 1 88 ? 25.703 -6.294 -20.629 1.00 65.81 88 GLY A C 1
ATOM 705 O O . GLY A 1 88 ? 24.815 -5.563 -20.186 1.00 65.81 88 GLY A O 1
ATOM 706 N N . TRP A 1 89 ? 26.289 -6.048 -21.808 1.00 63.38 89 TRP A N 1
ATOM 707 C CA . TRP A 1 89 ? 25.977 -4.904 -22.690 1.00 63.38 89 TRP A CA 1
ATOM 708 C C . TRP A 1 89 ? 24.467 -4.641 -22.861 1.00 63.38 89 TRP A C 1
ATOM 710 O O . TRP A 1 89 ? 24.047 -3.495 -22.987 1.00 63.38 89 TRP A O 1
ATOM 720 N N . ILE A 1 90 ? 23.648 -5.694 -22.800 1.00 66.56 90 ILE A N 1
ATOM 721 C CA . ILE A 1 90 ? 22.183 -5.654 -22.892 1.00 66.56 90 ILE A CA 1
ATOM 722 C C . ILE A 1 90 ? 21.534 -4.879 -21.727 1.00 66.56 90 ILE A C 1
ATOM 724 O O . ILE A 1 90 ? 20.592 -4.125 -21.964 1.00 66.56 90 ILE A O 1
ATOM 728 N N . GLY A 1 91 ? 22.033 -4.993 -20.490 1.00 64.94 91 GLY A N 1
ATOM 729 C CA . GLY A 1 91 ? 21.491 -4.273 -19.327 1.00 64.94 91 GLY A CA 1
ATOM 730 C C . GLY A 1 91 ? 21.813 -2.779 -19.329 1.00 64.94 91 GLY A C 1
ATOM 731 O O . GLY A 1 91 ? 20.976 -1.947 -18.959 1.00 64.94 91 GLY A O 1
ATOM 732 N N . ILE A 1 92 ? 23.001 -2.426 -19.830 1.00 67.50 92 ILE A N 1
ATOM 733 C CA . ILE A 1 92 ? 23.415 -1.034 -20.043 1.00 67.50 92 ILE A CA 1
ATOM 734 C C . ILE A 1 92 ? 22.582 -0.421 -21.175 1.00 67.50 92 ILE A C 1
ATOM 736 O O . ILE A 1 92 ? 22.009 0.653 -20.998 1.00 67.50 92 ILE A O 1
ATOM 740 N N . LEU A 1 93 ? 22.428 -1.130 -22.301 1.00 72.00 93 LEU A N 1
ATOM 741 C CA . LEU A 1 93 ? 21.616 -0.672 -23.431 1.00 72.00 93 LEU A CA 1
ATOM 742 C C . LEU A 1 93 ? 20.144 -0.487 -23.036 1.00 72.00 93 LEU A C 1
ATOM 744 O O . LEU A 1 93 ? 19.531 0.506 -23.415 1.00 72.00 93 LEU A O 1
ATOM 748 N N . ALA A 1 94 ? 19.588 -1.396 -22.229 1.00 69.06 94 ALA A N 1
ATOM 749 C CA . ALA A 1 94 ? 18.218 -1.297 -21.731 1.00 69.06 94 ALA A CA 1
ATOM 750 C C . ALA A 1 94 ? 18.015 -0.077 -20.816 1.00 69.06 94 ALA A C 1
ATOM 752 O O . ALA A 1 94 ? 17.000 0.614 -20.926 1.00 69.06 94 ALA A O 1
ATOM 753 N N . SER A 1 95 ? 18.987 0.226 -19.952 1.00 71.12 95 SER A N 1
ATOM 754 C CA . SER A 1 95 ? 18.957 1.421 -19.098 1.00 71.12 95 SER A CA 1
ATOM 755 C C . SER A 1 95 ? 19.079 2.712 -19.909 1.00 71.12 95 SER A C 1
ATOM 757 O O . SER A 1 95 ? 18.286 3.635 -19.720 1.00 71.12 95 SER A O 1
ATOM 759 N N . VAL A 1 96 ? 20.001 2.760 -20.875 1.00 77.88 96 VAL A N 1
ATOM 760 C CA . VAL A 1 96 ? 20.171 3.903 -21.786 1.00 77.88 96 VAL A CA 1
ATOM 761 C C . VAL A 1 96 ? 18.918 4.117 -22.637 1.00 77.88 96 VAL A C 1
ATOM 763 O O . VAL A 1 96 ? 18.439 5.243 -22.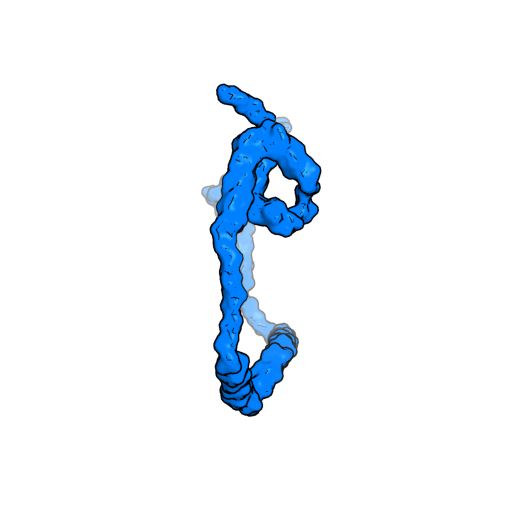749 1.00 77.88 96 VAL A O 1
ATOM 766 N N . TRP A 1 97 ? 18.315 3.049 -23.167 1.00 79.00 97 TRP A N 1
ATOM 767 C CA . TRP A 1 97 ? 17.074 3.120 -23.945 1.00 79.00 97 TRP A CA 1
ATOM 768 C C . TRP A 1 97 ? 15.894 3.642 -23.119 1.00 79.00 97 TRP A C 1
ATOM 770 O O . TRP A 1 97 ? 15.058 4.391 -23.625 1.00 79.00 97 TRP A O 1
ATOM 780 N N . ARG A 1 98 ? 15.834 3.303 -21.825 1.00 76.62 98 ARG A N 1
ATOM 781 C CA . ARG A 1 98 ? 14.802 3.797 -20.902 1.00 76.62 98 ARG A CA 1
ATOM 782 C C . ARG A 1 98 ? 14.896 5.309 -20.686 1.00 76.62 98 ARG A C 1
ATOM 784 O O . ARG A 1 98 ? 13.860 5.960 -20.592 1.00 76.62 98 ARG A O 1
ATOM 791 N N . ILE A 1 99 ? 16.114 5.853 -20.666 1.00 79.56 99 ILE A N 1
ATOM 792 C CA . ILE A 1 99 ? 16.391 7.291 -20.527 1.00 79.56 99 ILE A CA 1
ATOM 793 C C . ILE A 1 99 ? 16.204 8.025 -21.864 1.00 79.56 99 ILE A C 1
ATOM 795 O O . ILE A 1 99 ? 15.681 9.136 -21.884 1.00 79.56 99 ILE A O 1
ATOM 799 N N . LEU A 1 100 ? 16.571 7.406 -22.992 1.00 83.00 100 LEU A N 1
ATOM 800 C CA . LEU A 1 100 ? 16.421 8.009 -24.322 1.00 83.00 100 LEU A CA 1
ATOM 801 C C . LEU A 1 100 ? 14.982 8.010 -24.846 1.00 83.00 100 LEU A C 1
ATOM 803 O O . LEU A 1 100 ? 14.669 8.795 -25.737 1.00 83.00 100 LEU A O 1
ATOM 807 N N . ARG A 1 101 ? 14.093 7.161 -24.324 1.00 82.19 101 ARG A N 1
ATOM 808 C CA . ARG A 1 101 ? 12.702 7.041 -24.786 1.00 82.19 101 ARG A CA 1
ATOM 809 C C . ARG A 1 101 ? 11.931 8.374 -24.850 1.00 82.19 101 ARG A C 1
ATOM 811 O O . ARG A 1 101 ? 11.337 8.631 -25.897 1.00 82.19 101 ARG A O 1
ATOM 818 N N . PRO A 1 102 ? 11.929 9.241 -23.815 1.00 83.31 102 PRO A N 1
ATOM 819 C CA . PRO A 1 102 ? 11.270 10.547 -23.907 1.00 83.31 102 PRO A CA 1
ATOM 820 C C . PRO A 1 102 ? 11.911 11.466 -24.958 1.00 83.31 102 PRO A C 1
ATOM 822 O O . PRO A 1 102 ? 11.193 12.149 -25.685 1.00 83.31 102 PRO A O 1
ATOM 825 N N . ALA A 1 103 ? 13.240 11.442 -25.101 1.00 88.31 103 ALA A N 1
ATOM 826 C CA . ALA A 1 103 ? 13.942 12.235 -26.110 1.00 88.31 103 ALA A CA 1
ATOM 827 C C . ALA A 1 103 ? 13.620 11.756 -27.536 1.00 88.31 103 ALA A C 1
ATOM 829 O O . ALA A 1 103 ? 13.344 12.566 -28.415 1.00 88.31 103 ALA A O 1
ATOM 830 N N . ALA A 1 104 ? 13.574 10.441 -27.757 1.00 88.62 104 ALA A N 1
ATOM 831 C CA . ALA A 1 104 ? 13.197 9.853 -29.037 1.00 88.62 104 ALA A CA 1
ATOM 832 C C . ALA A 1 104 ? 11.759 10.225 -29.434 1.00 88.62 104 ALA A C 1
ATOM 834 O O . ALA A 1 104 ? 11.517 10.584 -30.583 1.00 88.62 104 ALA A O 1
ATOM 835 N N . LEU A 1 105 ? 10.815 10.211 -28.485 1.00 90.44 105 LEU A N 1
ATOM 836 C CA . LEU A 1 105 ? 9.441 10.659 -28.732 1.00 90.44 105 LEU A CA 1
ATOM 837 C C . LEU A 1 105 ? 9.378 12.145 -29.099 1.00 90.44 105 LEU A C 1
ATOM 839 O O . LEU A 1 105 ? 8.664 12.501 -30.033 1.00 90.44 105 LEU A O 1
ATOM 843 N N . ALA A 1 106 ? 10.151 13.000 -28.425 1.00 92.62 106 ALA A N 1
ATOM 844 C CA . ALA A 1 106 ? 10.233 14.419 -28.763 1.00 92.62 106 ALA A CA 1
ATOM 845 C C . ALA A 1 106 ? 10.795 14.640 -30.178 1.00 92.62 106 ALA A C 1
ATOM 847 O O . ALA A 1 106 ? 10.251 15.440 -30.934 1.00 92.62 106 ALA A O 1
ATOM 848 N N . VAL A 1 107 ? 11.833 13.893 -30.567 1.00 93.62 107 VAL A N 1
ATOM 849 C CA . VAL A 1 107 ? 12.412 13.952 -31.919 1.00 93.62 107 VAL A CA 1
ATOM 850 C C . VAL A 1 107 ? 11.415 13.480 -32.976 1.00 93.62 107 VAL A C 1
ATOM 852 O O . VAL A 1 107 ? 11.266 14.144 -33.996 1.00 93.62 107 VAL A O 1
ATOM 855 N N . ILE A 1 108 ? 10.692 12.382 -32.734 1.00 93.19 108 ILE A N 1
ATOM 856 C CA . ILE A 1 108 ? 9.638 11.898 -33.642 1.00 93.19 108 ILE A CA 1
ATOM 857 C C . ILE A 1 108 ? 8.535 12.951 -33.791 1.00 93.19 108 ILE A C 1
ATOM 859 O O . ILE A 1 108 ? 8.088 13.218 -34.903 1.00 93.19 108 ILE A O 1
ATOM 863 N N . PHE A 1 109 ? 8.118 13.575 -32.690 1.00 94.12 109 PHE A N 1
ATOM 864 C CA . PHE A 1 109 ? 7.066 14.587 -32.697 1.00 94.12 109 PHE A CA 1
ATOM 865 C C . PHE A 1 109 ? 7.488 15.846 -33.463 1.00 94.12 109 PHE A C 1
ATOM 867 O O . PHE A 1 109 ? 6.769 16.311 -34.346 1.00 94.12 109 PHE A O 1
ATOM 874 N N . LEU A 1 110 ? 8.689 16.358 -33.186 1.00 94.19 110 LEU A N 1
ATOM 875 C CA . LEU A 1 110 ? 9.270 17.496 -33.902 1.00 94.19 110 LEU A CA 1
ATOM 876 C C . LEU A 1 110 ? 9.489 17.182 -35.385 1.00 94.19 110 LEU A C 1
ATOM 878 O O . LEU A 1 1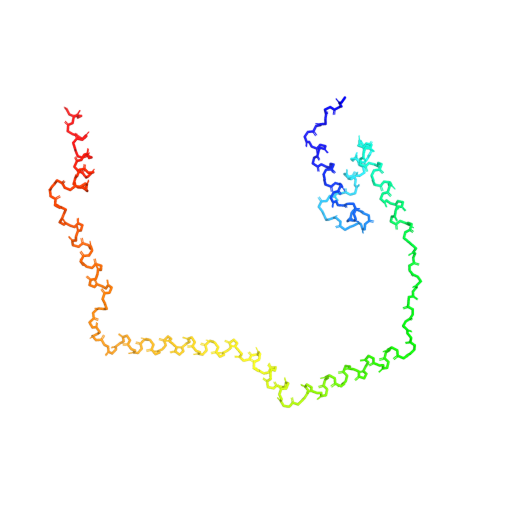10 ? 9.196 18.020 -36.235 1.00 94.19 110 LEU A O 1
ATOM 882 N N . GLY A 1 111 ? 9.941 15.965 -35.697 1.00 92.94 111 GLY A N 1
ATOM 883 C CA . GLY A 1 111 ? 10.061 15.467 -37.063 1.00 92.94 111 GLY A CA 1
ATOM 884 C C . GLY A 1 111 ? 8.716 15.479 -37.782 1.00 92.94 111 GLY A C 1
ATOM 885 O O . GLY A 1 111 ? 8.607 16.072 -38.848 1.00 92.94 111 GLY A O 1
ATOM 886 N N . GLY A 1 112 ? 7.668 14.930 -37.162 1.00 90.12 112 GLY A N 1
ATOM 887 C CA . GLY A 1 112 ? 6.311 14.935 -37.709 1.00 90.12 112 GLY A CA 1
ATOM 888 C C . GLY A 1 112 ? 5.771 16.342 -37.975 1.00 90.12 112 GLY A C 1
ATOM 889 O O . GLY A 1 112 ? 5.206 16.585 -39.040 1.00 90.12 112 GLY A O 1
ATOM 890 N N . ILE A 1 113 ? 6.004 17.292 -37.063 1.00 90.44 113 IL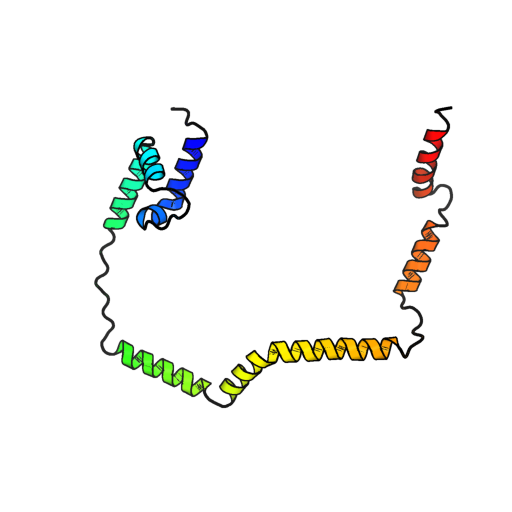E A N 1
ATOM 891 C CA . ILE A 1 113 ? 5.628 18.701 -37.262 1.00 90.44 113 ILE A CA 1
ATOM 892 C C . ILE A 1 113 ? 6.373 19.295 -38.458 1.00 90.44 113 ILE A C 1
ATOM 894 O O . ILE A 1 113 ? 5.766 19.966 -39.292 1.00 90.44 113 ILE A O 1
ATOM 898 N N . PHE A 1 114 ? 7.681 19.059 -38.560 1.00 90.00 114 PHE A N 1
ATOM 899 C CA . PHE A 1 114 ? 8.492 19.629 -39.629 1.00 90.00 114 PHE A CA 1
ATOM 900 C C . PHE A 1 114 ? 8.115 19.048 -40.996 1.00 90.00 114 PHE A C 1
ATOM 902 O O . PHE A 1 114 ? 7.875 19.801 -41.940 1.00 90.00 114 PHE A O 1
ATOM 909 N N . THR A 1 115 ? 7.972 17.723 -41.087 1.00 86.44 115 THR A N 1
ATOM 910 C CA . THR A 1 115 ? 7.538 17.034 -42.308 1.00 86.44 115 THR A CA 1
ATOM 911 C C . THR A 1 115 ? 6.119 17.445 -42.706 1.00 86.44 115 THR A C 1
ATOM 913 O O . THR A 1 115 ? 5.875 17.731 -43.876 1.00 86.44 115 THR A O 1
ATOM 916 N N . GLY A 1 116 ? 5.198 17.559 -41.745 1.00 82.06 116 GLY A N 1
ATOM 917 C CA . GLY A 1 116 ? 3.837 18.037 -41.992 1.00 82.06 116 GLY A CA 1
ATOM 918 C C . GLY A 1 116 ? 3.795 19.485 -42.487 1.00 82.06 116 GLY A C 1
ATOM 919 O O . GLY A 1 116 ? 3.073 19.795 -43.432 1.00 82.06 116 GLY A O 1
ATOM 920 N N . ASN A 1 117 ? 4.616 20.368 -41.915 1.00 81.94 117 ASN A N 1
ATOM 921 C CA . ASN A 1 117 ? 4.724 21.765 -42.339 1.00 81.94 117 ASN A CA 1
ATOM 922 C C . ASN A 1 117 ? 5.293 21.894 -43.760 1.00 81.94 117 ASN A C 1
ATOM 924 O O . ASN A 1 117 ? 4.843 22.731 -44.539 1.00 81.94 117 ASN A O 1
ATOM 928 N N . GLU A 1 118 ? 6.275 21.066 -44.121 1.00 80.88 118 GLU A N 1
ATOM 929 C CA . GLU A 1 118 ? 6.856 21.107 -45.462 1.00 80.88 118 GLU A CA 1
ATOM 930 C C . GLU A 1 118 ? 5.902 20.539 -46.525 1.00 80.88 118 GLU A C 1
ATOM 932 O O . GLU A 1 118 ? 5.784 21.112 -47.611 1.00 80.88 118 GLU A O 1
ATOM 937 N N . MET A 1 119 ? 5.147 19.483 -46.193 1.00 69.75 119 MET A N 1
ATOM 938 C CA . MET A 1 119 ? 4.078 18.953 -47.049 1.00 69.75 119 MET A CA 1
ATOM 939 C C . MET A 1 119 ? 2.909 19.937 -47.198 1.00 69.75 119 MET A C 1
ATOM 941 O O . MET A 1 119 ? 2.396 20.105 -48.302 1.00 69.75 119 MET A O 1
ATOM 945 N N . GLY A 1 120 ? 2.539 20.654 -46.132 1.00 64.19 120 GLY A N 1
ATOM 946 C CA . GLY A 1 120 ? 1.488 21.677 -46.168 1.00 64.19 120 GLY A CA 1
ATOM 947 C C . GLY A 1 120 ? 1.846 22.911 -47.004 1.00 64.19 120 GLY A C 1
ATOM 948 O O . GLY A 1 120 ? 0.959 23.580 -47.522 1.00 64.19 120 GLY A O 1
ATOM 949 N N . LYS A 1 121 ? 3.141 23.204 -47.187 1.00 66.94 121 LYS A N 1
ATOM 950 C CA . LYS A 1 121 ? 3.614 24.342 -47.995 1.00 66.94 121 LYS A CA 1
ATOM 951 C C . LYS A 1 121 ? 3.765 24.037 -49.486 1.00 66.94 121 LYS A C 1
ATOM 953 O O . LYS A 1 121 ? 3.828 24.973 -50.277 1.00 66.94 121 LYS A O 1
ATOM 958 N N . LYS A 1 122 ? 3.860 22.762 -49.881 1.00 59.91 122 LYS A N 1
ATOM 959 C CA . LYS A 1 122 ? 4.193 22.352 -51.261 1.00 59.91 122 LYS A CA 1
ATOM 960 C C . LYS A 1 122 ? 3.029 21.763 -52.066 1.00 59.91 122 LYS A C 1
ATOM 962 O O . LYS A 1 122 ? 3.266 21.256 -53.157 1.00 59.91 122 LYS A O 1
ATOM 967 N N . GLY A 1 123 ? 1.783 21.864 -51.609 1.00 49.94 123 GLY A N 1
ATOM 968 C CA . GLY A 1 123 ? 0.655 21.320 -52.361 1.00 49.94 123 GLY A CA 1
ATOM 969 C C . GLY A 1 123 ? -0.579 22.210 -52.358 1.00 49.94 123 GLY A C 1
ATOM 970 O O . GLY A 1 123 ? -1.245 22.346 -51.338 1.00 49.94 123 GLY A O 1
ATOM 971 N N . ASN A 1 124 ? -0.954 22.684 -53.550 1.00 54.91 124 ASN A N 1
ATOM 972 C CA . ASN A 1 124 ? -2.355 22.733 -53.972 1.00 54.91 124 ASN A CA 1
ATOM 973 C C . ASN A 1 124 ? -2.916 21.301 -53.921 1.00 54.91 124 ASN A C 1
ATOM 975 O O . ASN A 1 124 ? -3.062 20.637 -54.946 1.00 54.91 124 ASN A O 1
ATOM 979 N N . ILE A 1 125 ? -3.128 20.780 -52.715 1.00 57.62 125 ILE A N 1
ATOM 980 C CA . ILE A 1 125 ? -3.796 19.505 -52.500 1.00 57.62 125 ILE A CA 1
ATOM 981 C C . ILE A 1 125 ? -5.277 19.820 -52.719 1.00 57.62 125 ILE A C 1
ATOM 983 O O . ILE A 1 125 ? -5.805 20.661 -51.986 1.00 57.62 125 ILE A O 1
ATOM 987 N N . PRO A 1 126 ? -5.948 19.240 -53.734 1.00 59.28 126 PRO A N 1
ATOM 988 C CA . PRO A 1 126 ? -7.383 19.415 -53.869 1.00 59.28 126 PRO A CA 1
ATOM 989 C C . PRO A 1 126 ? -8.031 19.000 -52.546 1.00 59.28 126 PRO A C 1
ATOM 991 O O . PRO A 1 126 ? -7.598 18.010 -51.944 1.00 59.28 126 PRO A O 1
ATOM 994 N N . PRO A 1 127 ? -9.003 19.782 -52.058 1.00 54.94 127 PRO A N 1
ATOM 995 C CA . PRO A 1 127 ? -9.564 19.594 -50.734 1.00 54.94 127 PRO A CA 1
ATOM 996 C C . PRO A 1 127 ? -10.031 18.143 -50.586 1.00 54.94 127 PRO A C 1
ATOM 998 O O . PRO A 1 127 ? -10.736 17.614 -51.448 1.00 54.94 127 PRO A O 1
ATOM 1001 N N . GLY A 1 128 ? -9.553 17.469 -49.533 1.00 59.16 128 GLY A N 1
ATOM 1002 C CA . GLY A 1 128 ? -9.903 16.076 -49.262 1.00 59.16 128 GLY A CA 1
ATOM 1003 C C . GLY A 1 128 ? -11.426 15.894 -49.210 1.00 59.16 128 GLY A C 1
ATOM 1004 O O . GLY A 1 128 ? -12.147 16.865 -48.966 1.00 59.16 128 GLY A O 1
ATOM 1005 N N . PRO A 1 129 ? -11.942 14.669 -49.416 1.00 58.81 129 PRO A N 1
ATOM 1006 C CA . PRO A 1 129 ? -13.377 14.400 -49.565 1.00 58.81 129 PRO A CA 1
ATOM 1007 C C . PRO A 1 129 ? -14.242 14.973 -48.430 1.00 58.81 129 PRO A C 1
ATOM 1009 O O . PRO A 1 129 ? -15.411 15.276 -48.658 1.00 58.81 129 PRO A O 1
ATOM 1012 N N . GLU A 1 130 ? -13.670 15.199 -47.246 1.00 57.41 130 GLU A N 1
ATOM 1013 C CA . GLU A 1 130 ? -14.353 15.841 -46.122 1.00 57.41 130 GLU A CA 1
ATOM 1014 C C . GLU A 1 130 ? -14.742 17.303 -46.367 1.00 57.41 130 GLU A C 1
ATOM 1016 O O . GLU A 1 130 ? -15.849 17.678 -45.999 1.00 57.41 130 GLU A O 1
ATOM 1021 N N . GLN A 1 131 ? -13.917 18.109 -47.044 1.00 57.81 131 GLN A N 1
ATOM 1022 C CA . GLN A 1 131 ? -14.272 19.502 -47.354 1.00 57.81 131 GLN A CA 1
ATOM 1023 C C . GLN A 1 131 ? -15.409 19.567 -48.389 1.00 57.81 131 GLN A C 1
ATOM 1025 O O . GLN A 1 131 ? -16.348 20.342 -48.236 1.00 57.81 131 GLN A O 1
ATOM 1030 N N . SER A 1 132 ? -15.408 18.649 -49.366 1.00 59.06 132 SER A N 1
ATOM 1031 C CA . SER A 1 132 ? -16.521 18.497 -50.317 1.00 59.06 132 SER A CA 1
ATOM 1032 C C . SER A 1 132 ? -17.812 17.977 -49.671 1.00 59.06 132 SER A C 1
ATOM 1034 O O . SER A 1 132 ? -18.909 18.259 -50.157 1.00 59.06 132 SER A O 1
ATOM 1036 N N . PHE A 1 133 ? -17.689 17.215 -48.576 1.00 61.56 133 PHE A N 1
ATOM 1037 C CA . PHE A 1 133 ? -18.828 16.751 -47.795 1.00 61.56 133 PHE A CA 1
ATOM 1038 C C . PHE A 1 133 ? -19.405 17.891 -46.966 1.00 61.56 133 PHE A C 1
ATOM 1040 O O . PHE A 1 133 ? -20.611 18.088 -47.016 1.00 61.56 133 PHE A O 1
ATOM 1047 N N . THR A 1 134 ? -18.581 18.673 -46.264 1.00 64.81 134 THR A N 1
ATOM 1048 C CA . THR A 1 134 ? -19.062 19.840 -45.511 1.00 64.81 134 THR A CA 1
ATOM 1049 C C . THR A 1 134 ? -19.720 20.871 -46.415 1.00 64.81 134 THR A C 1
ATOM 1051 O O . THR A 1 134 ? -20.794 21.345 -46.066 1.00 64.81 134 THR A O 1
ATOM 1054 N N . ASP A 1 135 ? -19.164 21.142 -47.597 1.00 67.38 135 ASP A N 1
ATOM 1055 C CA . ASP A 1 135 ? -19.760 22.104 -48.530 1.00 67.38 135 ASP A CA 1
ATOM 1056 C C . ASP A 1 135 ? -21.113 21.610 -49.072 1.00 67.38 135 ASP A C 1
ATOM 1058 O O . ASP A 1 135 ? -22.080 22.368 -49.093 1.00 67.38 135 ASP A O 1
ATOM 1062 N N . ARG A 1 136 ? -21.246 20.315 -49.413 1.00 62.22 136 ARG A N 1
ATOM 1063 C CA . ARG A 1 136 ? -22.553 19.724 -49.779 1.00 62.22 136 ARG A CA 1
ATOM 1064 C C . ARG A 1 136 ? -23.533 19.644 -48.615 1.00 62.22 136 ARG A C 1
ATOM 1066 O O . ARG A 1 136 ? -24.736 19.758 -48.823 1.00 62.22 136 ARG A O 1
ATOM 1073 N N . PHE A 1 137 ? -23.043 19.378 -47.409 1.00 66.75 137 PHE A N 1
ATOM 1074 C CA . PHE A 1 137 ? -23.880 19.258 -46.220 1.00 66.75 137 PHE A CA 1
ATOM 1075 C C . PHE A 1 137 ? -24.447 20.626 -45.835 1.00 66.75 137 PHE A C 1
ATOM 1077 O O . PHE A 1 137 ? -25.627 20.714 -45.514 1.00 66.75 137 PHE A O 1
ATOM 1084 N N . LEU A 1 138 ? -23.646 21.691 -45.945 1.00 68.81 138 LEU A N 1
ATOM 1085 C CA . LEU A 1 138 ? -24.075 23.070 -45.717 1.00 68.81 138 LEU A CA 1
ATOM 1086 C C . LEU A 1 138 ? -25.060 23.561 -46.791 1.00 68.81 138 LEU A C 1
ATOM 1088 O O . LEU A 1 138 ? -26.107 24.090 -46.425 1.00 68.81 138 LEU A O 1
ATOM 1092 N N . ASP A 1 139 ? -24.811 23.289 -48.078 1.00 68.81 139 ASP A N 1
ATOM 1093 C CA . ASP A 1 139 ? -25.745 23.621 -49.177 1.00 68.81 139 ASP A CA 1
ATOM 1094 C C . ASP A 1 139 ? -27.116 22.928 -49.001 1.00 68.81 139 ASP A C 1
ATOM 1096 O O . ASP A 1 139 ? -28.180 23.496 -49.261 1.00 68.81 139 ASP A O 1
ATOM 1100 N N . SER A 1 140 ? -27.120 21.717 -48.433 1.00 65.00 140 SER A N 1
ATOM 1101 C CA . SER A 1 140 ? -28.353 20.985 -48.129 1.00 65.00 140 SER A CA 1
ATOM 1102 C C . SER A 1 140 ? -29.191 21.599 -46.994 1.00 65.00 140 SER A C 1
ATOM 1104 O O . SER A 1 140 ? -30.374 21.266 -46.893 1.00 65.00 140 SER A O 1
ATOM 1106 N N . PHE A 1 141 ? -28.622 22.468 -46.147 1.00 64.62 141 PHE A N 1
ATOM 1107 C CA . PHE A 1 141 ? -29.379 23.244 -45.151 1.00 64.62 141 PHE A CA 1
ATOM 1108 C C . PHE A 1 141 ? -29.826 24.611 -45.664 1.00 64.62 141 PHE A C 1
ATOM 1110 O O . PHE A 1 141 ? -30.778 25.166 -45.117 1.00 64.62 141 PHE A O 1
ATOM 1117 N N . GLU A 1 142 ? -29.175 25.151 -46.694 1.00 66.81 142 GLU A N 1
ATOM 1118 C CA . GLU A 1 142 ? -29.579 26.415 -47.319 1.00 66.81 142 GLU A CA 1
ATOM 1119 C C . GLU A 1 142 ? -30.829 26.238 -48.194 1.00 66.81 142 GLU A C 1
ATOM 1121 O O . GLU A 1 142 ? -31.714 27.093 -48.198 1.00 66.81 142 GLU A O 1
ATOM 1126 N N . ASN A 1 143 ? -30.967 25.084 -48.855 1.00 68.69 143 ASN A N 1
ATOM 1127 C CA . ASN A 1 143 ? -32.122 24.751 -49.690 1.00 68.69 143 ASN A CA 1
ATOM 1128 C C . ASN A 1 143 ? -33.045 23.722 -49.019 1.00 68.69 143 ASN A C 1
ATOM 1130 O O . ASN A 1 143 ? -33.114 22.561 -49.424 1.00 68.69 143 ASN A O 1
ATOM 1134 N N . ILE A 1 144 ? -33.795 24.146 -47.996 1.00 70.75 144 ILE A N 1
ATOM 1135 C CA . ILE A 1 144 ? -34.806 23.290 -47.355 1.00 70.75 144 ILE A CA 1
ATOM 1136 C C . ILE A 1 144 ? -36.011 23.130 -48.303 1.00 70.75 144 ILE A C 1
ATOM 1138 O O . ILE A 1 144 ? -36.677 24.121 -48.619 1.00 70.75 144 ILE A O 1
ATOM 1142 N N . PRO A 1 145 ? -36.352 21.907 -48.755 1.00 69.19 145 PRO A N 1
ATOM 1143 C CA . PRO A 1 145 ? -37.503 21.710 -49.625 1.00 69.19 145 PRO A CA 1
ATOM 1144 C C . PRO A 1 145 ? -38.807 22.027 -48.880 1.00 69.19 145 PRO A C 1
ATOM 1146 O O . PRO A 1 145 ? -39.020 21.577 -47.745 1.00 69.19 145 PRO A O 1
ATOM 1149 N N . ARG A 1 146 ? -39.686 22.793 -49.543 1.00 64.25 146 ARG A N 1
ATOM 1150 C CA . ARG A 1 146 ? -41.006 23.174 -49.018 1.00 64.25 146 ARG A CA 1
ATOM 1151 C C . ARG A 1 146 ? -41.831 21.928 -48.700 1.00 64.25 146 ARG A C 1
ATOM 1153 O O . ARG A 1 146 ? -41.944 21.031 -49.534 1.00 64.25 146 ARG A O 1
ATOM 1160 N N . GLY A 1 147 ? -42.404 21.879 -47.501 1.00 66.12 147 GLY A N 1
ATOM 1161 C CA . GLY A 1 147 ? -43.163 20.731 -46.996 1.00 66.12 147 GLY A CA 1
ATOM 1162 C C . GLY A 1 147 ? -42.323 19.637 -46.326 1.00 66.12 147 GLY A C 1
ATOM 1163 O O . GLY A 1 147 ? -42.877 18.616 -45.921 1.00 66.12 147 GLY A O 1
ATOM 1164 N N . SER A 1 148 ? -41.006 19.822 -46.178 1.00 72.62 148 SER A N 1
ATOM 1165 C CA . SER A 1 148 ? -40.183 18.928 -45.355 1.00 72.62 148 SER A CA 1
ATOM 1166 C C . SER A 1 148 ? -40.423 19.142 -43.857 1.00 72.62 148 SER A C 1
ATOM 1168 O O . SER A 1 148 ? -40.910 20.183 -43.414 1.00 72.62 148 SER A O 1
ATOM 1170 N N . VAL A 1 149 ? -40.037 18.158 -43.042 1.00 74.75 149 VAL A N 1
ATOM 1171 C CA . VAL A 1 149 ? -40.163 18.251 -41.577 1.00 74.75 149 VAL A CA 1
ATOM 1172 C C . VAL A 1 149 ? -39.374 19.449 -41.030 1.00 74.75 149 VAL A C 1
ATOM 1174 O O . VAL A 1 149 ? -39.841 20.119 -40.114 1.00 74.75 149 VAL A O 1
ATOM 1177 N N . ALA A 1 150 ? -38.216 19.764 -41.619 1.00 69.75 150 ALA A N 1
ATOM 1178 C CA . ALA A 1 150 ? -37.417 20.926 -41.236 1.00 69.75 150 ALA A CA 1
ATOM 1179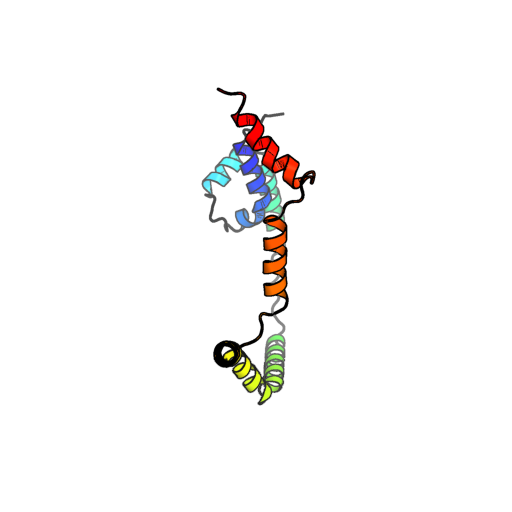 C C . ALA A 1 150 ? -38.127 22.261 -41.547 1.00 69.75 150 ALA A C 1
ATOM 1181 O O . ALA A 1 150 ? -38.118 23.155 -40.700 1.00 69.75 150 ALA A O 1
ATOM 1182 N N . ASP A 1 151 ? -38.811 22.368 -42.695 1.00 73.19 151 ASP A N 1
ATOM 1183 C CA . ASP A 1 151 ? -39.628 23.539 -43.064 1.00 73.19 151 ASP A CA 1
ATOM 1184 C C . ASP A 1 151 ? -40.753 23.775 -42.040 1.00 73.19 151 ASP A C 1
ATOM 1186 O O . ASP A 1 151 ? -40.947 24.892 -41.561 1.00 73.19 151 ASP A O 1
ATOM 1190 N N . PHE A 1 152 ? -41.414 22.706 -41.579 1.00 74.69 152 PHE A N 1
ATOM 1191 C CA . PHE A 1 152 ? -42.439 22.804 -40.534 1.00 74.69 152 PHE A CA 1
ATOM 1192 C C . PHE A 1 152 ? -41.898 23.373 -39.212 1.00 74.69 152 PHE A C 1
ATOM 1194 O O . PHE A 1 152 ? -42.563 24.193 -38.581 1.00 74.69 152 PHE A O 1
ATOM 1201 N N . TYR A 1 153 ? -40.701 22.971 -38.775 1.00 73.00 153 TYR A N 1
ATOM 1202 C CA . TYR A 1 153 ? -40.129 23.471 -37.519 1.00 73.00 153 TYR A CA 1
ATOM 1203 C C . TYR A 1 153 ? -39.710 24.941 -37.598 1.00 73.00 153 TYR A C 1
ATOM 1205 O O . TYR A 1 153 ? -39.946 25.684 -36.642 1.00 73.00 153 TYR A O 1
ATOM 1213 N N . ILE A 1 154 ? -39.132 25.371 -38.722 1.00 75.62 154 ILE A N 1
ATOM 1214 C CA . ILE A 1 154 ? -38.671 26.753 -38.899 1.00 75.62 154 ILE A CA 1
ATOM 1215 C C . ILE A 1 154 ? -39.860 27.704 -39.097 1.00 75.62 154 ILE A C 1
ATOM 1217 O O . ILE A 1 154 ? -39.959 28.712 -38.396 1.00 75.62 154 ILE A O 1
ATOM 1221 N N . ASN A 1 155 ? -40.823 27.372 -39.964 1.00 69.44 155 ASN A N 1
ATOM 1222 C CA . ASN A 1 155 ? -41.973 28.250 -40.216 1.00 69.44 155 ASN A CA 1
ATOM 1223 C C . ASN A 1 155 ? -42.979 28.309 -39.055 1.00 69.44 155 ASN A C 1
ATOM 1225 O O . ASN A 1 155 ? -43.662 29.320 -38.876 1.00 69.44 155 ASN A O 1
ATOM 1229 N N . ARG A 1 156 ? -43.042 27.283 -38.197 1.00 66.75 156 ARG A N 1
ATOM 1230 C CA . ARG A 1 156 ? -43.904 27.304 -37.002 1.00 66.75 156 ARG A CA 1
ATOM 1231 C C . ARG A 1 156 ? -43.470 28.343 -35.965 1.00 66.75 156 ARG A C 1
ATOM 1233 O O . ARG A 1 156 ? -44.316 28.834 -35.220 1.00 66.75 156 ARG A O 1
ATOM 1240 N N . GLN A 1 157 ? -42.184 28.695 -35.904 1.00 59.72 157 GLN A N 1
ATOM 1241 C CA . GLN A 1 157 ? -41.720 29.779 -35.030 1.00 59.72 157 GLN A CA 1
ATOM 1242 C C . GLN A 1 157 ? -42.114 31.169 -35.545 1.00 59.72 157 GLN A C 1
ATOM 1244 O O . GLN A 1 157 ? -42.359 32.053 -34.725 1.00 59.72 157 GLN A O 1
ATOM 1249 N N . ASN A 1 158 ? -42.234 31.349 -36.863 1.00 58.06 158 ASN A N 1
ATOM 1250 C CA . ASN A 1 158 ? -42.629 32.628 -37.455 1.00 58.06 158 ASN A CA 1
ATOM 1251 C C . ASN A 1 158 ? -44.143 32.872 -37.365 1.00 58.06 158 ASN A C 1
ATOM 1253 O O . ASN A 1 158 ? -44.546 33.977 -37.023 1.00 58.06 158 ASN A O 1
ATOM 1257 N N . SER A 1 159 ? -44.977 31.835 -37.519 1.00 57.09 159 SER A N 1
ATOM 1258 C CA . SER A 1 159 ? -46.439 31.959 -37.354 1.00 57.09 159 SER A CA 1
ATOM 1259 C C . SER A 1 159 ? -46.859 32.383 -35.938 1.00 57.09 159 SER A C 1
ATOM 1261 O O . SER A 1 159 ? -47.879 33.036 -35.772 1.00 57.09 159 SER A O 1
ATOM 1263 N N . LYS A 1 160 ? -46.052 32.098 -34.907 1.00 53.53 160 LYS A N 1
ATOM 1264 C CA . LYS A 1 160 ? -46.358 32.509 -33.526 1.00 53.53 160 LYS A CA 1
ATOM 1265 C C . LYS A 1 160 ? -46.098 34.001 -33.248 1.00 53.53 160 LYS A C 1
ATOM 1267 O O . LYS A 1 160 ? -46.428 34.466 -32.160 1.00 53.53 160 LYS A O 1
ATOM 1272 N N . LYS A 1 161 ? -45.468 34.731 -34.177 1.00 53.50 161 LYS A N 1
ATOM 1273 C CA . LYS A 1 161 ? -45.225 36.178 -34.056 1.00 53.50 161 LYS A CA 1
ATOM 1274 C C . LYS A 1 161 ? -46.310 37.041 -34.706 1.00 53.50 161 LYS A C 1
ATOM 1276 O O . LYS A 1 161 ? -46.394 38.203 -34.340 1.00 53.50 161 LYS A O 1
ATOM 1281 N N . GLU A 1 162 ? -47.128 36.494 -35.605 1.00 55.72 162 GLU A N 1
ATOM 1282 C CA . GLU A 1 162 ? -48.175 37.258 -36.308 1.00 55.72 162 GLU A CA 1
ATOM 1283 C C . GLU A 1 162 ? -49.515 37.305 -35.547 1.00 55.72 162 GLU A C 1
ATOM 1285 O O . GLU A 1 162 ? -50.320 38.189 -35.800 1.00 55.72 162 GLU A O 1
ATOM 1290 N N . ASP A 1 163 ? -49.727 36.437 -34.548 1.00 54.81 163 ASP A N 1
ATOM 1291 C CA . ASP A 1 163 ? -50.958 36.416 -33.730 1.00 54.81 163 ASP A CA 1
ATOM 1292 C C . ASP A 1 163 ? -50.871 37.280 -32.446 1.00 54.81 163 ASP A C 1
ATOM 1294 O O . ASP A 1 163 ? -51.622 37.070 -31.489 1.00 54.81 163 ASP A O 1
ATOM 1298 N N . LEU A 1 164 ? -49.912 38.210 -32.373 1.00 55.34 164 LEU A N 1
ATOM 1299 C CA . LEU A 1 164 ? -49.688 39.096 -31.217 1.00 55.34 164 LEU A CA 1
ATOM 1300 C C . LEU A 1 164 ? -49.642 40.596 -31.573 1.00 55.34 164 LEU A C 1
ATOM 1302 O O . LEU A 1 164 ? -49.231 41.391 -30.726 1.00 55.34 164 LEU A O 1
ATOM 1306 N N . GLU A 1 165 ? -50.099 40.981 -32.769 1.00 43.47 165 GLU A N 1
ATOM 1307 C CA . GLU A 1 165 ? -50.442 42.376 -33.116 1.00 43.47 165 GLU A CA 1
ATOM 1308 C C . GLU A 1 165 ? -51.959 42.592 -33.190 1.00 43.47 165 GLU A C 1
ATOM 1310 O O . GLU A 1 165 ? -52.671 41.717 -33.735 1.00 43.47 165 GLU A O 1
#

Solvent-accessible surface area (backbone atoms only — not comparable to full-atom values): 9993 Å² total; per-residue (Å²): 136,84,86,72,55,79,67,57,54,55,52,50,53,48,51,72,75,35,52,65,40,62,73,74,66,68,58,92,89,58,56,74,64,60,54,48,57,46,37,77,73,32,66,67,59,36,52,49,52,53,53,48,55,51,55,63,68,63,53,73,78,70,72,80,79,72,74,57,92,59,47,60,64,53,49,51,54,52,51,51,54,52,45,62,74,43,65,44,74,66,40,54,50,52,53,51,48,66,66,42,46,66,56,52,52,50,51,54,51,53,47,52,52,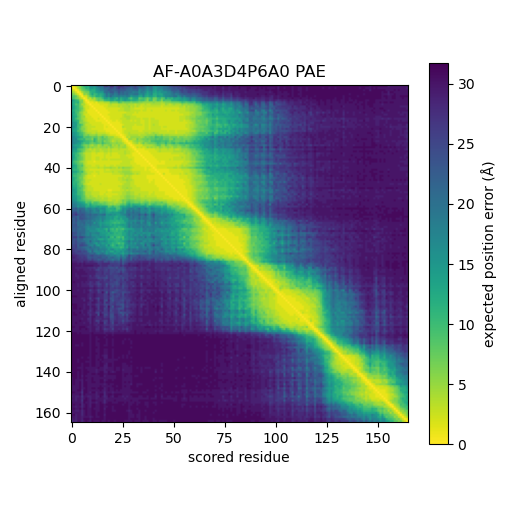51,55,50,53,54,56,66,74,73,51,96,63,75,75,55,72,65,58,59,45,52,54,53,54,53,52,57,66,74,61,67,57,87,87,36,75,67,43,53,60,58,53,56,63,56,61,70,62,66,80,74,118

Secondary structure (DSSP, 8-state):
-----HHHHHHHHHHHH-HHHHHHT--SSS-HHHHHHHHHH-HHHHHHHHHHHHHHHHS------PPPTTHHHHHHHHHHHHHHHH-SHHHHHHHHHHHHHHHHHHHHHHHHHHHHHHHHHS--PPPPHHHHHHHHHHHHHHSPPTTSHHHHHHHHHHHHHHTT-

Foldseek 3Di:
DDDDDPVLVVLLVVLVVCLPCLVVVVDDDDDPVRNVVSLVVDVVSVVVSVVVVVVVVPPPPPDPPPPDPCPVVVVVVVVVVVCVVLVPPNVVVVVVCVVCVVVVVVVVVVVCVVVVVVVVVPDPPPDPVVVVVVVVVVVCVVDDDPPDPVNVVVVVVVVVVVVPD

Mean predicted aligned error: 20.63 Å

pLDDT: mean 77.68, std 14.17, range [39.19, 95.5]

Radius of gyration: 37.65 Å; Cα contacts (8 Å, |Δi|>4): 30; chains: 1; bounding box: 77×62×80 Å